Protein AF-A0A4Y2U7G9-F1 (afdb_monomer_lite)

Secondary structure (DSSP, 8-state):
-HHHHHHHHHHHHHHHHTTPPPPHHHHHHHHHHHHHHHHTT----HHHHHHHHTTTTTS-HHHHTTT--

Sequence (69 aa):
MNIGLYYILQNIRRNLAYDRPVPKELLIKVLVLNMKINEAGGEVNERNKELMKVLSDLLPSSFKEAISS

Organism: Araneus ventricosus (NCBI:txid182803)

Structure (mmCIF, N/CA/C/O backbone):
data_AF-A0A4Y2U7G9-F1
#
_entry.id   AF-A0A4Y2U7G9-F1
#
loop_
_atom_site.group_PDB
_atom_site.id
_atom_site.type_symbol
_atom_site.label_atom_id
_atom_site.label_alt_id
_atom_site.label_comp_id
_atom_site.label_asym_id
_atom_site.label_entity_id
_atom_site.label_seq_id
_atom_site.pdbx_PDB_ins_code
_atom_site.Cartn_x
_atom_site.Cartn_y
_atom_site.Cartn_z
_atom_site.occupancy
_atom_site.B_iso_or_equiv
_atom_site.auth_seq_id
_atom_site.auth_comp_id
_atom_site.auth_asym_id
_atom_site.auth_atom_id
_atom_site.pdbx_PDB_model_num
ATOM 1 N N . MET A 1 1 ? -11.999 -4.608 3.127 1.00 85.19 1 MET A N 1
ATOM 2 C CA . MET A 1 1 ? -11.005 -3.688 2.518 1.00 85.19 1 MET A CA 1
ATOM 3 C C . MET A 1 1 ? -9.592 -4.273 2.486 1.00 85.19 1 MET A C 1
ATOM 5 O O . MET A 1 1 ? -8.992 -4.258 1.419 1.00 85.19 1 MET A O 1
ATOM 9 N N . ASN A 1 2 ? -9.100 -4.890 3.571 1.00 89.94 2 ASN A N 1
ATOM 10 C CA . ASN A 1 2 ? -7.791 -5.571 3.602 1.00 89.94 2 ASN A CA 1
ATOM 11 C C . ASN A 1 2 ? -7.552 -6.597 2.467 1.00 89.94 2 ASN A C 1
ATOM 13 O O . ASN A 1 2 ? -6.460 -6.638 1.908 1.00 89.94 2 ASN A O 1
ATOM 17 N N . ILE A 1 3 ? -8.564 -7.387 2.080 1.00 90.88 3 ILE A N 1
ATOM 18 C CA . ILE A 1 3 ? -8.456 -8.334 0.949 1.00 90.88 3 ILE A CA 1
ATOM 19 C C . ILE A 1 3 ? -8.194 -7.597 -0.376 1.00 90.88 3 ILE A C 1
ATOM 21 O O . ILE A 1 3 ? -7.329 -7.998 -1.147 1.00 90.88 3 ILE A O 1
ATOM 25 N N . GLY A 1 4 ? -8.902 -6.493 -0.634 1.00 91.50 4 GLY A N 1
ATOM 26 C CA . GLY A 1 4 ? -8.699 -5.688 -1.843 1.00 91.50 4 GLY A CA 1
ATOM 27 C C . GLY A 1 4 ? -7.306 -5.058 -1.891 1.00 91.50 4 GLY A C 1
ATOM 28 O O . GLY A 1 4 ? -6.637 -5.118 -2.922 1.00 91.50 4 GLY A O 1
ATOM 29 N N . LEU A 1 5 ? -6.842 -4.534 -0.752 1.00 92.50 5 LEU A N 1
ATOM 30 C CA . LEU A 1 5 ? -5.498 -3.976 -0.600 1.00 92.50 5 LEU A CA 1
ATOM 31 C C . LEU A 1 5 ? -4.415 -5.024 -0.914 1.00 92.50 5 LEU A C 1
ATOM 33 O O . LEU A 1 5 ? -3.493 -4.743 -1.678 1.00 92.50 5 LEU A O 1
ATOM 37 N N . TYR A 1 6 ? -4.582 -6.255 -0.423 1.00 94.00 6 TYR A N 1
ATOM 38 C CA . TYR A 1 6 ? -3.658 -7.361 -0.684 1.00 94.00 6 TYR A CA 1
ATOM 39 C C . TYR A 1 6 ? -3.468 -7.644 -2.181 1.00 94.00 6 TYR A C 1
ATOM 41 O O . TYR A 1 6 ? -2.334 -7.766 -2.650 1.00 94.00 6 TYR A O 1
ATOM 49 N N . TYR A 1 7 ? -4.553 -7.724 -2.959 1.00 94.88 7 TYR A N 1
ATO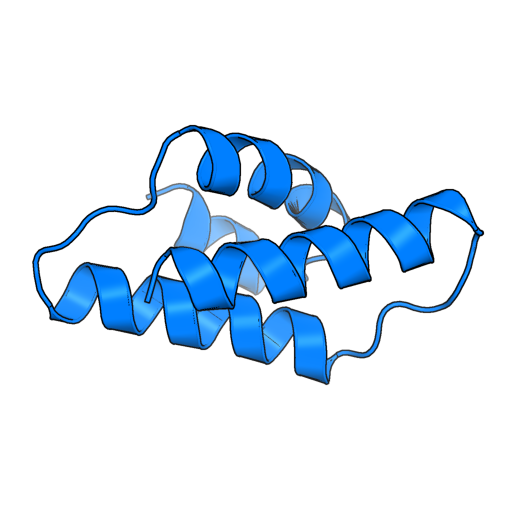M 50 C CA . TYR A 1 7 ? -4.455 -8.014 -4.394 1.00 94.88 7 TYR A CA 1
ATOM 51 C C . TYR A 1 7 ? -3.723 -6.919 -5.172 1.00 94.88 7 TYR A C 1
ATOM 53 O O . TYR A 1 7 ? -2.938 -7.226 -6.072 1.00 94.88 7 TYR A O 1
ATOM 61 N N . ILE A 1 8 ? -3.937 -5.653 -4.810 1.00 93.56 8 ILE A N 1
ATOM 62 C CA . ILE A 1 8 ? -3.235 -4.529 -5.439 1.00 93.56 8 ILE A CA 1
ATOM 63 C C . ILE A 1 8 ? -1.742 -4.586 -5.103 1.00 93.56 8 ILE A C 1
ATOM 65 O O . ILE A 1 8 ? -0.909 -4.504 -6.006 1.00 93.56 8 ILE A O 1
ATOM 69 N N . LEU A 1 9 ? -1.400 -4.818 -3.835 1.00 92.56 9 LEU A N 1
ATOM 70 C CA . LEU A 1 9 ? -0.014 -4.960 -3.386 1.00 92.56 9 LEU A CA 1
ATOM 71 C C . LEU A 1 9 ? 0.710 -6.123 -4.081 1.00 92.56 9 LEU A C 1
ATOM 73 O O . LEU A 1 9 ? 1.851 -5.975 -4.514 1.00 92.56 9 LEU A O 1
ATOM 77 N N . GLN A 1 10 ? 0.040 -7.262 -4.267 1.00 92.62 10 GLN A N 1
ATOM 78 C CA . GLN A 1 10 ? 0.596 -8.394 -5.018 1.00 92.62 10 GLN A CA 1
ATOM 79 C C . GLN A 1 10 ? 0.810 -8.082 -6.502 1.00 92.62 10 GLN A C 1
ATOM 81 O O . GLN A 1 10 ? 1.754 -8.603 -7.099 1.00 92.62 10 GLN A O 1
ATOM 86 N N . ASN A 1 11 ? -0.049 -7.259 -7.109 1.00 92.62 11 ASN A N 1
ATOM 87 C CA . ASN A 1 11 ? 0.122 -6.824 -8.494 1.00 92.62 11 ASN A CA 1
ATOM 88 C C . ASN A 1 11 ? 1.340 -5.897 -8.624 1.00 92.62 11 ASN A C 1
ATOM 90 O O . ASN A 1 11 ? 2.192 -6.113 -9.484 1.00 92.62 11 ASN A O 1
ATOM 94 N N . ILE A 1 12 ? 1.491 -4.937 -7.706 1.00 90.44 12 ILE A N 1
ATOM 95 C CA . ILE A 1 12 ? 2.677 -4.072 -7.660 1.00 90.44 12 ILE A CA 1
ATOM 96 C C . ILE A 1 12 ? 3.945 -4.911 -7.472 1.00 90.44 12 ILE A C 1
ATOM 98 O O . ILE A 1 12 ? 4.870 -4.795 -8.271 1.00 90.44 12 ILE A O 1
ATOM 102 N N . ARG A 1 13 ? 3.955 -5.828 -6.496 1.00 89.12 13 ARG A N 1
ATOM 103 C CA . ARG A 1 13 ? 5.090 -6.731 -6.255 1.00 89.12 13 ARG A CA 1
ATOM 104 C C . ARG A 1 13 ? 5.452 -7.551 -7.493 1.00 89.12 13 ARG A C 1
ATOM 106 O O . ARG A 1 13 ? 6.630 -7.730 -7.773 1.00 89.12 13 ARG A O 1
ATOM 113 N N . ARG A 1 14 ? 4.455 -8.036 -8.243 1.00 91.00 14 ARG A N 1
ATOM 114 C CA . ARG A 1 14 ? 4.689 -8.746 -9.508 1.00 91.00 14 ARG A CA 1
ATOM 115 C C . ARG A 1 14 ? 5.310 -7.846 -10.567 1.00 91.00 14 ARG A C 1
ATOM 117 O O . ARG A 1 14 ? 6.243 -8.288 -11.218 1.00 91.00 14 ARG A O 1
ATOM 124 N N . ASN A 1 15 ? 4.831 -6.615 -10.737 1.00 89.69 15 ASN A N 1
ATOM 125 C CA . ASN A 1 15 ? 5.438 -5.697 -11.703 1.00 89.69 15 ASN A CA 1
ATOM 126 C C . ASN A 1 15 ? 6.910 -5.437 -11.371 1.00 89.69 15 ASN A C 1
ATOM 128 O O . ASN A 1 15 ? 7.746 -5.572 -12.255 1.00 89.69 15 ASN A O 1
ATOM 132 N N . LEU A 1 16 ? 7.230 -5.192 -10.099 1.00 86.25 16 LEU A N 1
ATOM 133 C CA . LEU A 1 16 ? 8.614 -5.000 -9.654 1.00 86.25 16 LEU A CA 1
ATOM 134 C C . LEU A 1 16 ? 9.485 -6.238 -9.862 1.00 86.25 16 LEU A C 1
ATOM 136 O O . LEU A 1 16 ? 10.599 -6.119 -10.345 1.00 86.25 16 LEU A O 1
ATOM 140 N N . ALA A 1 17 ? 8.971 -7.428 -9.545 1.00 87.56 17 ALA A N 1
ATOM 141 C CA . ALA A 1 17 ? 9.712 -8.678 -9.717 1.00 87.56 17 ALA A CA 1
ATOM 142 C C . ALA A 1 17 ? 10.042 -9.006 -11.186 1.00 87.56 17 ALA A C 1
ATOM 144 O O . ALA A 1 17 ? 10.887 -9.859 -11.437 1.00 87.56 17 ALA A O 1
ATOM 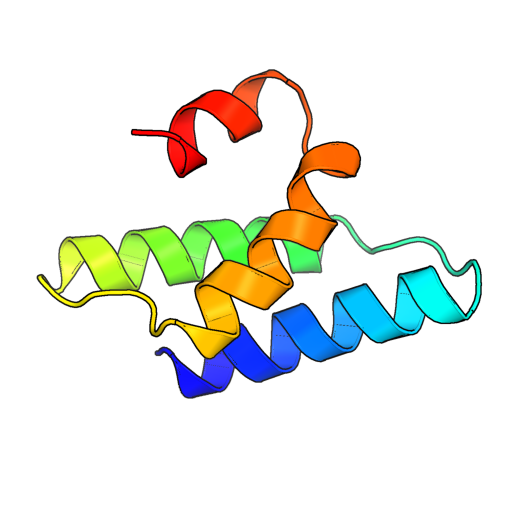145 N N . TYR A 1 18 ? 9.358 -8.368 -12.140 1.00 89.69 18 TYR A N 1
ATOM 146 C CA . TYR A 1 18 ? 9.560 -8.558 -13.576 1.00 89.69 18 TYR A CA 1
ATOM 147 C C . TYR A 1 18 ? 10.022 -7.274 -14.287 1.00 89.69 18 TYR A C 1
ATOM 149 O O . TYR A 1 18 ? 9.825 -7.171 -15.499 1.00 89.69 18 TYR A O 1
ATOM 157 N N . ASP A 1 19 ? 10.563 -6.291 -13.552 1.00 86.88 19 ASP A N 1
ATOM 158 C CA . ASP A 1 19 ? 11.042 -4.995 -14.070 1.00 86.88 19 ASP A CA 1
ATOM 159 C C . ASP A 1 19 ? 10.022 -4.256 -14.957 1.00 86.88 19 ASP A C 1
ATOM 161 O O . ASP A 1 19 ? 10.355 -3.548 -15.911 1.00 86.88 19 ASP A O 1
ATOM 165 N N . ARG A 1 20 ? 8.732 -4.423 -14.652 1.00 86.00 20 ARG A N 1
ATOM 166 C CA . ARG A 1 20 ? 7.637 -3.758 -15.358 1.00 86.00 20 ARG A CA 1
ATOM 167 C C . ARG A 1 20 ? 7.301 -2.436 -14.678 1.00 86.00 20 ARG A C 1
ATOM 169 O O . ARG A 1 20 ? 7.288 -2.366 -13.445 1.00 86.00 20 ARG A O 1
ATOM 176 N N . PRO A 1 21 ? 6.939 -1.400 -15.453 1.00 86.69 21 PRO A N 1
ATOM 177 C CA . PRO A 1 21 ? 6.508 -0.136 -14.880 1.00 86.69 21 PRO A CA 1
ATOM 178 C C . PRO A 1 21 ? 5.282 -0.352 -13.989 1.00 86.69 21 PRO A C 1
ATOM 180 O O . PRO A 1 21 ? 4.296 -0.963 -14.402 1.00 86.69 21 PRO A O 1
ATOM 183 N N . VAL A 1 22 ? 5.334 0.173 -12.765 1.00 86.88 22 VAL A N 1
ATOM 184 C CA . VAL A 1 22 ? 4.188 0.176 -11.852 1.00 86.88 22 VAL A CA 1
ATOM 185 C C . VAL A 1 22 ? 3.239 1.306 -12.264 1.00 86.88 22 VAL A C 1
ATOM 187 O O . VAL A 1 22 ? 3.631 2.475 -12.217 1.00 86.88 22 VAL A O 1
ATOM 190 N N . PRO A 1 23 ? 1.981 1.015 -12.644 1.00 88.19 23 PRO A N 1
ATOM 191 C CA . PRO A 1 23 ? 1.023 2.061 -12.974 1.00 88.19 23 PRO A CA 1
ATOM 192 C C . PRO A 1 23 ? 0.719 2.933 -11.752 1.00 88.19 23 PRO A C 1
ATOM 194 O O . PRO A 1 23 ? 0.397 2.416 -10.679 1.00 88.19 23 PRO A O 1
ATOM 197 N N . LYS A 1 24 ? 0.728 4.261 -11.930 1.00 85.00 24 LYS A N 1
ATOM 198 C CA . LYS A 1 24 ? 0.390 5.230 -10.868 1.00 85.00 24 LYS A CA 1
ATOM 199 C C . LYS A 1 24 ? -0.976 4.956 -10.230 1.00 85.00 24 LYS A C 1
ATOM 201 O O . LYS A 1 24 ? -1.147 5.152 -9.033 1.00 85.00 24 LYS A O 1
ATOM 206 N N . GLU A 1 25 ? -1.929 4.449 -11.009 1.00 89.00 25 GLU A N 1
ATOM 207 C CA . GLU A 1 25 ? -3.264 4.081 -10.531 1.00 89.00 25 GLU A CA 1
ATOM 208 C C . GLU A 1 25 ? -3.225 3.025 -9.413 1.00 89.00 25 GLU A C 1
ATOM 210 O O . GLU A 1 25 ? -4.018 3.095 -8.475 1.00 89.00 25 GLU A O 1
ATOM 215 N N . LEU A 1 26 ? -2.288 2.068 -9.461 1.00 89.75 26 LEU A N 1
ATOM 216 C CA . LEU A 1 26 ? -2.150 1.066 -8.400 1.00 89.75 26 LEU A CA 1
ATOM 217 C C . LEU A 1 26 ? -1.658 1.701 -7.097 1.00 89.75 26 LEU A C 1
ATOM 219 O O . LEU A 1 26 ? -2.168 1.360 -6.032 1.00 89.75 26 LEU A O 1
ATOM 223 N N . LEU A 1 27 ? -0.726 2.656 -7.182 1.00 86.44 27 LEU A N 1
ATOM 224 C CA . LEU A 1 27 ? -0.235 3.402 -6.020 1.00 86.44 27 LEU A CA 1
ATOM 225 C C . LEU A 1 27 ? -1.363 4.233 -5.388 1.00 86.44 27 LEU A C 1
ATOM 227 O O . LEU A 1 27 ? -1.573 4.165 -4.179 1.00 86.44 27 LEU A O 1
ATOM 231 N N . ILE A 1 28 ? -2.156 4.934 -6.207 1.00 87.19 28 ILE A N 1
ATOM 232 C CA . ILE A 1 28 ? -3.332 5.693 -5.746 1.00 87.19 28 ILE A CA 1
ATOM 233 C C . ILE A 1 28 ? -4.344 4.764 -5.063 1.00 87.19 28 ILE A C 1
ATOM 235 O O . ILE A 1 28 ? -4.842 5.077 -3.983 1.00 87.19 28 ILE A O 1
ATOM 239 N N . LYS A 1 29 ? -4.623 3.593 -5.647 1.00 90.88 29 LYS A N 1
ATOM 240 C CA . LYS A 1 29 ? -5.545 2.607 -5.062 1.00 90.88 29 LYS A CA 1
ATOM 241 C C . LYS A 1 29 ? -5.078 2.097 -3.696 1.00 90.88 29 LYS A C 1
ATOM 243 O O . LYS A 1 29 ? -5.920 1.921 -2.818 1.00 90.88 29 LYS A O 1
ATOM 248 N N . VAL A 1 30 ? -3.772 1.883 -3.500 1.00 90.94 30 VAL A N 1
ATOM 249 C CA . VAL A 1 30 ? -3.217 1.521 -2.183 1.00 90.94 30 VAL A CA 1
ATOM 250 C C . VAL A 1 30 ? -3.480 2.627 -1.166 1.00 90.94 30 VAL A C 1
ATOM 252 O O . VAL A 1 30 ? -4.022 2.340 -0.101 1.00 90.94 30 VAL A O 1
ATOM 255 N N . LEU A 1 31 ? -3.158 3.876 -1.509 1.00 87.19 31 LEU A N 1
ATOM 256 C CA . LEU A 1 31 ? -3.338 5.027 -0.619 1.00 87.19 31 LEU A CA 1
ATOM 257 C C . LEU A 1 31 ? -4.807 5.217 -0.224 1.00 87.19 31 LEU A C 1
ATOM 259 O O . LEU A 1 31 ? -5.118 5.333 0.959 1.00 87.19 31 LEU A O 1
ATOM 263 N N . VAL A 1 32 ? -5.720 5.165 -1.199 1.00 90.56 32 VAL A N 1
ATOM 264 C CA . VAL A 1 32 ? -7.166 5.297 -0.960 1.00 90.56 32 VAL A CA 1
ATOM 265 C C . VAL A 1 32 ? -7.692 4.163 -0.080 1.00 90.56 32 VAL A C 1
ATOM 267 O O . VAL A 1 32 ? -8.507 4.403 0.807 1.00 90.56 32 VAL A O 1
ATOM 270 N N . LEU A 1 33 ? -7.256 2.920 -0.300 1.00 91.38 33 LEU A N 1
ATOM 271 C CA . LEU A 1 33 ? -7.701 1.800 0.532 1.00 91.38 33 LEU A CA 1
ATOM 272 C C . LEU A 1 33 ? -7.135 1.860 1.949 1.00 91.38 33 LEU A C 1
ATOM 274 O O . LEU A 1 33 ? -7.862 1.520 2.877 1.00 91.38 33 LEU A O 1
ATOM 278 N N . ASN A 1 34 ? -5.885 2.297 2.116 1.00 89.56 34 ASN A N 1
ATOM 279 C CA . ASN A 1 34 ? -5.291 2.528 3.431 1.00 89.56 34 ASN A CA 1
ATOM 280 C C . ASN A 1 34 ? -6.082 3.594 4.205 1.00 89.56 34 ASN A C 1
ATOM 282 O O . ASN A 1 34 ? -6.529 3.344 5.320 1.00 89.56 34 ASN A O 1
ATOM 286 N N . MET A 1 35 ? -6.360 4.733 3.561 1.00 89.56 35 MET A N 1
ATOM 287 C CA . MET A 1 35 ? -7.179 5.809 4.126 1.00 89.56 35 MET A CA 1
ATOM 288 C C . MET A 1 35 ? -8.571 5.310 4.537 1.00 89.56 35 MET A C 1
ATOM 290 O O . MET A 1 35 ? -8.973 5.514 5.675 1.00 89.56 35 MET A O 1
ATOM 294 N N . LYS A 1 36 ? -9.275 4.579 3.664 1.00 93.00 36 LYS A N 1
ATOM 295 C CA . LYS A 1 36 ? -10.613 4.043 3.976 1.00 93.00 36 LYS A CA 1
ATOM 296 C C . LYS A 1 36 ? -10.620 3.028 5.120 1.00 93.00 36 LYS A C 1
ATOM 298 O O . LYS A 1 36 ? -11.618 2.913 5.825 1.00 93.00 36 LYS A O 1
ATOM 303 N N . ILE A 1 37 ? -9.548 2.249 5.275 1.00 90.69 37 ILE A N 1
ATOM 304 C CA . ILE A 1 37 ? -9.400 1.332 6.412 1.00 90.69 37 ILE A CA 1
ATOM 305 C C . ILE A 1 37 ? -9.294 2.141 7.708 1.00 90.69 37 ILE A C 1
ATOM 307 O O . ILE A 1 37 ? -10.054 1.863 8.634 1.00 90.69 37 ILE A O 1
ATOM 311 N N . ASN A 1 38 ? -8.445 3.172 7.725 1.00 88.81 38 ASN A N 1
ATOM 312 C CA . ASN A 1 38 ? -8.269 4.051 8.881 1.00 88.81 38 ASN A CA 1
ATOM 313 C C . ASN A 1 38 ? -9.554 4.827 9.224 1.00 88.81 38 ASN A C 1
ATOM 315 O O . ASN A 1 38 ? -9.952 4.868 10.383 1.00 88.81 38 ASN A O 1
ATOM 319 N N . GLU A 1 39 ? -10.249 5.389 8.229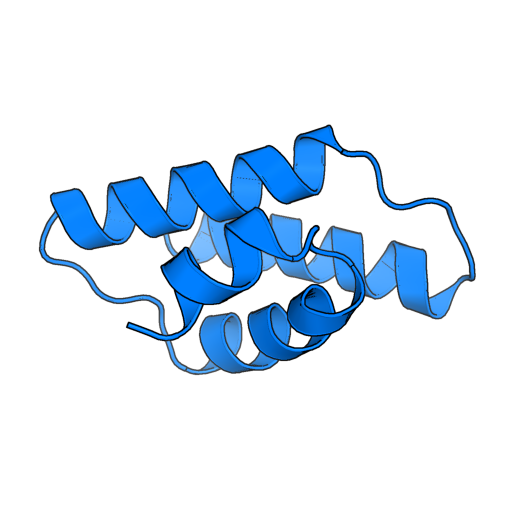 1.00 92.88 39 GLU A N 1
ATOM 320 C CA . GLU A 1 39 ? -11.527 6.099 8.425 1.00 92.88 39 GLU A CA 1
ATOM 321 C C . GLU A 1 39 ? -12.626 5.199 9.004 1.00 92.88 39 GLU A C 1
ATOM 323 O O . GLU A 1 39 ? -13.493 5.666 9.739 1.00 92.88 39 GLU A O 1
ATOM 328 N N . ALA A 1 40 ? -12.585 3.900 8.703 1.00 93.56 40 ALA A N 1
ATOM 329 C CA . ALA A 1 40 ? -13.504 2.920 9.271 1.00 93.56 40 ALA A CA 1
ATOM 330 C C . ALA A 1 40 ? -13.111 2.462 10.691 1.00 93.56 40 ALA A C 1
ATOM 332 O O . ALA A 1 40 ? -13.737 1.542 11.217 1.00 93.56 40 ALA A O 1
ATOM 333 N N . GLY A 1 41 ? -12.063 3.043 11.290 1.00 92.44 41 GLY A N 1
ATOM 334 C CA . GLY A 1 41 ? -11.496 2.603 12.570 1.00 92.44 41 GLY A CA 1
ATOM 335 C C . GLY A 1 41 ? -10.853 1.214 12.506 1.00 92.44 41 GLY A C 1
ATOM 336 O O . GLY A 1 41 ? -10.660 0.572 13.535 1.00 92.44 41 GLY A O 1
ATOM 337 N N . GLY A 1 42 ? -10.581 0.715 11.299 1.00 92.25 42 GLY A N 1
ATOM 338 C CA . GLY A 1 42 ? -9.899 -0.550 11.083 1.00 92.25 42 GLY A CA 1
ATOM 339 C C . GLY A 1 42 ? -8.397 -0.355 10.938 1.00 92.25 42 GLY A C 1
ATOM 340 O O . GLY A 1 42 ? -7.905 0.749 10.738 1.00 92.25 42 GLY A O 1
ATOM 341 N N . GLU A 1 43 ? -7.672 -1.468 10.951 1.00 91.75 43 GLU A N 1
ATOM 342 C CA . GLU A 1 43 ? -6.231 -1.471 10.719 1.00 91.75 43 GLU A CA 1
ATOM 343 C C . GLU A 1 43 ? -5.861 -2.314 9.499 1.00 91.75 43 GLU A C 1
ATOM 345 O O . GLU A 1 43 ? -6.502 -3.321 9.157 1.00 91.75 43 GLU A O 1
ATOM 350 N N . VAL A 1 44 ? -4.790 -1.901 8.822 1.00 90.31 44 VAL A N 1
ATOM 351 C CA . VAL A 1 44 ? -4.139 -2.734 7.813 1.00 90.31 44 VAL A CA 1
ATOM 352 C C . VAL A 1 44 ? -3.498 -3.927 8.515 1.00 90.31 44 VAL A C 1
ATOM 354 O O . VAL A 1 44 ? -2.762 -3.763 9.481 1.00 90.31 44 VAL A O 1
ATOM 357 N N . ASN A 1 45 ? -3.766 -5.142 8.038 1.00 92.69 45 ASN A N 1
ATOM 358 C CA . ASN A 1 45 ? -3.178 -6.331 8.654 1.00 92.69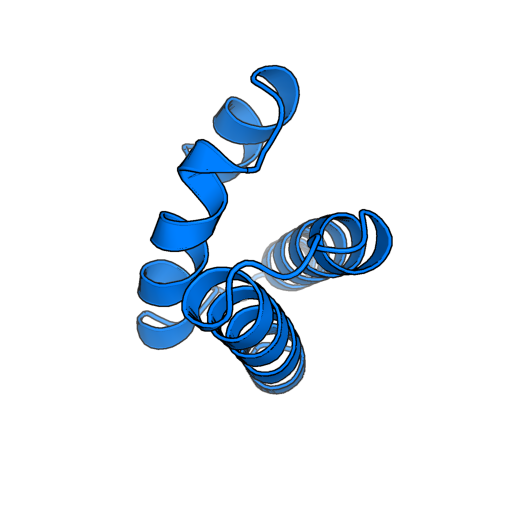 45 ASN A CA 1
ATOM 359 C C . ASN A 1 45 ? -1.659 -6.417 8.413 1.00 92.69 45 ASN A C 1
ATOM 361 O O . ASN A 1 45 ? -1.131 -5.852 7.453 1.00 92.69 45 ASN A O 1
ATOM 365 N N . GLU A 1 46 ? -0.963 -7.186 9.251 1.00 91.12 46 GLU A N 1
ATOM 366 C CA . GLU A 1 46 ? 0.502 -7.317 9.196 1.00 91.12 46 GLU A CA 1
ATOM 367 C C . GLU A 1 46 ? 1.023 -7.735 7.816 1.00 91.12 46 GLU A C 1
ATOM 369 O O . GLU A 1 46 ? 1.975 -7.158 7.296 1.00 91.12 46 GLU A O 1
ATOM 374 N N . ARG A 1 47 ? 0.328 -8.659 7.145 1.00 90.06 47 ARG A N 1
ATOM 375 C CA . ARG A 1 47 ? 0.715 -9.121 5.806 1.00 90.06 47 ARG A CA 1
ATOM 376 C C . ARG A 1 47 ? 0.687 -8.001 4.761 1.00 90.06 47 ARG A C 1
ATOM 378 O O . ARG A 1 47 ? 1.531 -7.958 3.868 1.00 90.06 47 ARG A O 1
A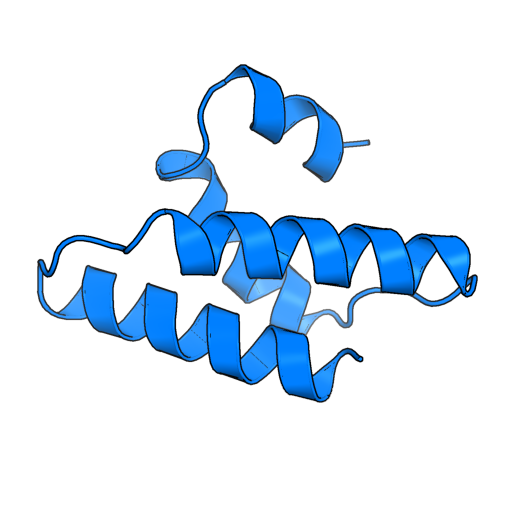TOM 385 N N . ASN A 1 48 ? -0.293 -7.106 4.837 1.00 90.38 48 ASN A N 1
ATOM 386 C CA . ASN A 1 48 ? -0.373 -5.946 3.959 1.00 90.38 48 ASN A CA 1
ATOM 387 C C . ASN A 1 48 ? 0.657 -4.881 4.349 1.00 90.38 48 ASN A C 1
ATOM 389 O O . ASN A 1 48 ? 1.270 -4.309 3.450 1.00 90.38 48 ASN A O 1
ATOM 393 N N . LYS A 1 49 ? 0.912 -4.666 5.648 1.00 88.81 49 LYS A N 1
ATOM 394 C CA . LYS A 1 49 ? 1.981 -3.769 6.121 1.00 88.81 49 LYS A CA 1
ATOM 395 C C . LYS A 1 49 ? 3.347 -4.194 5.574 1.00 88.81 49 LYS A C 1
ATOM 397 O O . LYS A 1 49 ? 4.081 -3.360 5.050 1.00 88.81 49 LYS A O 1
ATOM 402 N N . GLU A 1 50 ? 3.670 -5.487 5.612 1.00 88.56 50 GLU A N 1
ATOM 403 C CA . GLU A 1 50 ? 4.907 -6.028 5.027 1.00 88.56 50 GLU A CA 1
ATOM 404 C C . GLU A 1 50 ? 5.021 -5.738 3.528 1.00 88.56 50 GLU A C 1
ATOM 406 O O . GLU A 1 50 ? 6.065 -5.294 3.055 1.00 88.56 50 GLU A O 1
ATOM 411 N N . LEU A 1 51 ? 3.942 -5.947 2.774 1.00 86.88 51 LEU A N 1
ATOM 412 C CA . LEU A 1 51 ? 3.928 -5.675 1.338 1.00 86.88 51 LEU A CA 1
ATOM 413 C C . LEU A 1 51 ? 4.003 -4.173 1.024 1.00 86.88 51 LEU A C 1
ATOM 415 O O . LEU A 1 51 ? 4.585 -3.797 0.008 1.00 86.88 51 LEU A O 1
ATOM 419 N N . MET A 1 52 ? 3.450 -3.314 1.883 1.00 85.12 52 MET A N 1
ATOM 420 C CA . MET A 1 52 ? 3.540 -1.860 1.738 1.00 85.12 52 MET A CA 1
ATOM 421 C C . MET A 1 52 ? 4.963 -1.334 1.942 1.00 85.12 52 MET A C 1
ATOM 423 O O . MET A 1 52 ? 5.304 -0.321 1.337 1.00 85.12 52 MET A O 1
ATOM 427 N N . LYS A 1 53 ? 5.831 -2.036 2.686 1.00 82.69 53 LYS A N 1
ATOM 428 C CA . LYS A 1 53 ? 7.258 -1.665 2.791 1.00 82.69 53 LYS A CA 1
ATOM 429 C C . LYS A 1 53 ? 7.946 -1.645 1.426 1.00 82.69 53 LYS A C 1
ATOM 431 O O . LYS A 1 53 ? 8.764 -0.771 1.179 1.00 82.69 53 LYS A O 1
ATOM 436 N N . VAL A 1 54 ? 7.552 -2.532 0.509 1.00 74.06 54 VAL A N 1
ATOM 437 C CA . VAL A 1 54 ? 8.071 -2.566 -0.872 1.00 74.06 54 VAL A CA 1
ATOM 438 C C . VAL A 1 54 ? 7.676 -1.306 -1.663 1.00 74.06 54 VAL A C 1
ATOM 440 O O . VAL A 1 54 ? 8.329 -0.947 -2.637 1.00 74.06 54 VAL A O 1
ATOM 443 N N . LEU A 1 55 ? 6.619 -0.601 -1.246 1.00 72.44 55 LEU A N 1
ATOM 444 C CA . LEU A 1 55 ? 6.169 0.638 -1.886 1.00 72.44 55 LEU A CA 1
ATOM 445 C C . LEU A 1 55 ? 6.935 1.879 -1.430 1.00 72.44 55 LEU A C 1
ATOM 447 O O . LEU A 1 55 ? 6.870 2.886 -2.132 1.00 72.44 55 LEU A O 1
ATOM 451 N N . SER A 1 56 ? 7.648 1.818 -0.297 1.00 67.81 56 SER A N 1
ATOM 452 C CA . SER A 1 56 ? 8.471 2.920 0.231 1.00 67.81 56 SER A CA 1
ATOM 453 C C . SER A 1 56 ? 9.309 3.575 -0.862 1.00 67.81 56 SER A C 1
ATOM 455 O O . SER A 1 56 ? 9.385 4.799 -0.947 1.00 67.81 56 SER A O 1
ATOM 457 N N . ASP A 1 57 ? 9.910 2.763 -1.724 1.00 68.19 57 ASP A N 1
ATOM 458 C CA . ASP A 1 57 ? 10.897 3.229 -2.697 1.00 68.19 57 ASP A CA 1
ATOM 459 C C . ASP A 1 57 ? 10.250 3.722 -3.997 1.00 68.19 57 ASP A C 1
ATOM 461 O O . ASP A 1 57 ? 10.881 4.413 -4.791 1.00 68.19 57 ASP A O 1
ATOM 465 N N . LEU A 1 58 ? 8.964 3.419 -4.186 1.00 68.62 58 LEU A N 1
ATOM 466 C CA . LEU A 1 58 ? 8.168 3.803 -5.353 1.00 68.62 58 LEU A CA 1
ATOM 467 C C . LEU A 1 58 ? 7.317 5.045 -5.120 1.00 68.62 58 LEU A C 1
ATOM 469 O O . LEU A 1 58 ? 6.837 5.661 -6.075 1.00 68.62 58 LEU A O 1
ATOM 473 N N . LEU A 1 59 ? 7.061 5.377 -3.858 1.00 66.50 59 LEU A N 1
ATOM 474 C CA . LEU A 1 59 ? 6.231 6.510 -3.506 1.00 66.50 59 LEU A CA 1
ATOM 475 C C . LEU A 1 59 ? 7.053 7.803 -3.562 1.00 66.50 59 LEU A C 1
ATOM 477 O O . LEU A 1 59 ? 8.168 7.848 -3.032 1.00 66.50 59 LEU A O 1
ATOM 481 N N . PRO A 1 60 ? 6.505 8.875 -4.167 1.00 62.75 60 PRO A N 1
ATOM 482 C CA . PRO A 1 60 ? 7.100 10.199 -4.065 1.00 62.75 60 PRO A CA 1
ATOM 483 C C . PRO A 1 60 ? 7.300 10.574 -2.595 1.00 62.75 60 PRO A C 1
ATOM 485 O O . PRO A 1 60 ? 6.511 10.168 -1.741 1.00 62.75 60 PRO A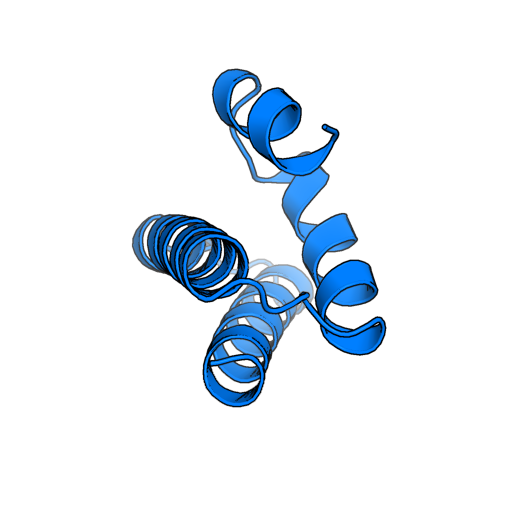 O 1
ATOM 488 N N . SER A 1 61 ? 8.322 11.378 -2.302 1.00 62.69 61 SER A N 1
ATOM 489 C CA . SER A 1 61 ? 8.694 11.788 -0.939 1.00 62.69 61 SER A CA 1
ATOM 490 C C . SER A 1 61 ? 7.497 12.294 -0.121 1.00 62.69 61 SER A C 1
ATOM 492 O O . SER A 1 61 ? 7.344 11.921 1.035 1.00 62.69 61 SER A O 1
ATOM 494 N N . SER A 1 62 ? 6.593 13.039 -0.765 1.00 54.06 62 SER A N 1
ATOM 495 C CA . SER A 1 62 ? 5.360 13.584 -0.181 1.00 54.06 62 SER A CA 1
ATOM 496 C C . SER A 1 62 ? 4.349 12.540 0.311 1.00 54.06 62 SER A C 1
ATOM 498 O O . SER A 1 62 ? 3.476 12.868 1.104 1.00 54.06 62 SER A O 1
ATOM 500 N N . PHE A 1 63 ? 4.438 11.287 -0.142 1.00 60.00 63 PHE A N 1
ATOM 501 C CA . PHE A 1 63 ? 3.541 10.200 0.269 1.00 60.00 63 PHE A CA 1
ATOM 502 C C . PHE A 1 63 ? 4.145 9.281 1.336 1.00 60.00 63 PHE A C 1
ATOM 504 O O . PHE A 1 63 ? 3.408 8.517 1.958 1.00 60.00 63 PHE A O 1
ATOM 511 N N . LYS A 1 64 ? 5.462 9.344 1.572 1.00 63.06 64 LYS A N 1
ATOM 512 C CA . LYS A 1 64 ? 6.129 8.527 2.602 1.00 63.06 64 LYS A CA 1
ATOM 513 C C . LYS A 1 64 ? 5.742 8.970 4.014 1.00 63.06 64 LYS A C 1
ATOM 515 O O . LYS A 1 64 ? 5.572 8.133 4.899 1.00 63.06 64 LYS A O 1
ATOM 520 N N . GLU A 1 65 ? 5.535 10.271 4.199 1.00 55.34 65 GLU A N 1
ATOM 521 C CA . GLU A 1 65 ? 5.111 10.865 5.472 1.00 55.34 65 GLU A CA 1
ATOM 522 C C . GLU A 1 65 ? 3.725 10.366 5.908 1.00 55.34 65 GLU A C 1
ATOM 524 O O . GLU A 1 65 ? 3.521 10.070 7.079 1.00 55.34 65 GLU A O 1
ATOM 529 N N . ALA A 1 66 ? 2.804 10.147 4.963 1.00 51.50 66 ALA A N 1
ATOM 530 C CA . ALA A 1 66 ? 1.442 9.689 5.254 1.00 51.50 66 ALA A CA 1
ATOM 531 C C . ALA A 1 66 ? 1.332 8.204 5.664 1.00 51.50 66 ALA A C 1
ATOM 533 O O . ALA A 1 66 ? 0.282 7.782 6.139 1.00 51.50 66 ALA A O 1
ATOM 534 N N . ILE A 1 67 ? 2.375 7.396 5.439 1.00 50.34 67 ILE A N 1
ATOM 535 C CA . ILE A 1 67 ? 2.403 5.956 5.773 1.00 50.34 67 ILE A CA 1
ATOM 536 C C . ILE A 1 67 ? 3.190 5.694 7.070 1.00 50.34 67 ILE A C 1
ATOM 538 O O . ILE A 1 67 ? 3.055 4.627 7.662 1.00 50.34 67 ILE A O 1
ATOM 542 N N . SER A 1 68 ? 4.016 6.652 7.501 1.00 50.62 68 SER A N 1
ATOM 543 C CA . SER A 1 68 ? 4.944 6.499 8.633 1.00 50.62 68 SER A CA 1
ATOM 544 C C . SER A 1 68 ? 4.423 7.089 9.951 1.00 50.62 68 SER A C 1
ATOM 546 O O . SER A 1 68 ? 5.116 6.984 10.962 1.00 50.62 68 SER A O 1
ATOM 548 N N . SER A 1 69 ? 3.244 7.719 9.928 1.00 37.34 69 SER A N 1
ATOM 549 C CA . SER A 1 69 ? 2.539 8.252 11.100 1.00 37.34 69 SER A CA 1
ATOM 550 C C . SER A 1 69 ? 1.403 7.332 11.523 1.00 37.34 69 SER A C 1
ATOM 552 O O . SER A 1 69 ? 1.021 7.459 12.706 1.00 37.34 69 SER A O 1
#

Foldseek 3Di:
DLVVLVVLLVVQVVCVVVVHDDDVVSVVVNVVVCVVCVVVVHHRDPVSVVSCVVCCVVDDPVCNVVSPD

Radius of gyration: 11.43 Å; chains: 1; bounding box: 24×23×28 Å

pLDDT: mean 82.95, std 13.45, range [37.34, 94.88]